Protein AF-A0A957Q3T1-F1 (afdb_monomer_lite)

Radius of gyration: 17.8 Å; chains: 1; bounding box: 29×52×40 Å

Secondary structure (DSSP, 8-state):
--HHHHHHHHHHHHTT--EE-TTT--EESS--SB-TTT-SBP-PPP--TT-----------PPP----------

Structure (mmCIF, N/CA/C/O backbone):
data_AF-A0A957Q3T1-F1
#
_entry.id   AF-A0A957Q3T1-F1
#
loop_
_atom_site.group_PDB
_atom_site.id
_atom_site.type_symbol
_atom_site.label_atom_id
_atom_site.label_alt_id
_atom_site.label_comp_id
_atom_site.label_asym_id
_atom_site.label_entity_id
_atom_site.label_seq_id
_atom_site.pdbx_PDB_ins_code
_atom_site.Cartn_x
_atom_site.Cartn_y
_atom_site.Cartn_z
_atom_site.occupancy
_atom_site.B_iso_or_equiv
_atom_site.auth_seq_id
_atom_site.auth_comp_id
_atom_site.auth_asym_id
_atom_site.auth_atom_id
_atom_site.pdbx_PDB_model_num
ATOM 1 N N . MET A 1 1 ? 6.013 3.796 22.127 1.00 65.19 1 MET A N 1
ATOM 2 C CA . MET A 1 1 ? 4.965 4.756 21.699 1.00 65.19 1 MET A CA 1
ATOM 3 C C . MET A 1 1 ? 4.126 4.143 20.580 1.00 65.19 1 MET A C 1
ATOM 5 O O . MET A 1 1 ? 4.633 3.998 19.477 1.00 65.19 1 MET A O 1
ATOM 9 N N . ALA A 1 2 ? 2.874 3.755 20.844 1.00 81.31 2 ALA A N 1
ATOM 10 C CA . ALA A 1 2 ? 2.016 3.079 19.856 1.00 81.31 2 ALA A CA 1
ATOM 11 C C . ALA A 1 2 ? 1.141 4.038 19.019 1.00 81.31 2 ALA A C 1
ATOM 13 O O . ALA A 1 2 ? 0.846 3.754 17.859 1.00 81.31 2 ALA A O 1
ATOM 14 N N . VAL A 1 3 ? 0.767 5.196 19.581 1.00 89.44 3 VAL A N 1
ATOM 15 C CA . VAL A 1 3 ? -0.227 6.117 18.994 1.00 89.44 3 VAL A CA 1
ATOM 16 C C . VAL A 1 3 ? 0.178 6.662 17.611 1.00 89.44 3 VAL A C 1
ATOM 18 O O . VAL A 1 3 ? -0.633 6.562 16.689 1.00 89.44 3 VAL A O 1
ATOM 21 N N . PRO A 1 4 ? 1.420 7.143 17.378 1.00 91.19 4 PRO A N 1
ATOM 22 C CA . PRO A 1 4 ? 1.804 7.655 16.058 1.00 91.19 4 PRO A CA 1
ATOM 23 C C . PRO A 1 4 ? 1.862 6.572 14.970 1.00 91.19 4 PRO A C 1
ATOM 25 O O . PRO A 1 4 ? 1.625 6.857 13.798 1.00 91.19 4 PRO A O 1
ATOM 28 N N . ASN A 1 5 ? 2.177 5.327 15.339 1.00 86.94 5 ASN A N 1
ATOM 29 C CA . ASN A 1 5 ? 2.187 4.202 14.399 1.00 86.94 5 ASN A CA 1
ATOM 30 C C . ASN A 1 5 ? 0.768 3.813 13.987 1.00 86.94 5 ASN A C 1
ATOM 32 O O . ASN A 1 5 ? 0.518 3.569 12.806 1.00 86.94 5 ASN A O 1
ATOM 36 N N . LEU A 1 6 ? -0.163 3.796 14.945 1.00 89.56 6 LEU A N 1
ATOM 37 C CA . LEU A 1 6 ? -1.567 3.530 14.662 1.00 89.56 6 LEU A CA 1
ATOM 38 C C . LEU A 1 6 ? -2.142 4.592 13.722 1.00 89.56 6 LEU A C 1
ATOM 40 O O . LEU A 1 6 ? -2.762 4.234 12.730 1.00 89.56 6 LEU A O 1
ATOM 44 N N . TRP A 1 7 ? -1.878 5.878 13.980 1.00 89.38 7 TRP A N 1
ATOM 45 C CA . TRP A 1 7 ? -2.391 6.965 13.143 1.00 89.38 7 TRP A CA 1
ATOM 46 C C . TRP A 1 7 ? -1.916 6.862 11.686 1.00 89.38 7 TRP A C 1
ATOM 48 O O . TRP A 1 7 ? -2.736 6.912 10.775 1.00 89.38 7 TRP A O 1
ATOM 58 N N . ARG A 1 8 ? -0.617 6.613 11.461 1.00 87.62 8 ARG A N 1
ATOM 59 C CA . ARG A 1 8 ? -0.050 6.478 10.105 1.00 87.62 8 ARG A CA 1
ATOM 60 C C . ARG A 1 8 ? -0.556 5.254 9.339 1.00 87.62 8 ARG A C 1
ATOM 62 O O . ARG A 1 8 ? -0.659 5.306 8.121 1.00 87.62 8 ARG A O 1
ATOM 69 N N . THR A 1 9 ? -0.841 4.150 10.030 1.00 85.94 9 THR A N 1
ATOM 70 C CA . THR A 1 9 ? -1.218 2.871 9.391 1.00 85.94 9 THR A CA 1
ATOM 71 C C . THR A 1 9 ? -2.724 2.611 9.374 1.00 85.94 9 THR A C 1
ATOM 73 O O . THR A 1 9 ? -3.158 1.626 8.779 1.00 85.94 9 THR A O 1
ATOM 76 N N . LYS A 1 10 ? -3.528 3.483 9.999 1.00 88.12 10 LYS A N 1
ATOM 77 C CA . LYS A 1 10 ? -4.982 3.325 10.148 1.00 88.12 10 LYS A CA 1
ATOM 78 C C . LYS A 1 10 ? -5.683 3.124 8.806 1.00 88.12 10 LYS A C 1
ATOM 80 O O . LYS A 1 10 ? -6.387 2.135 8.641 1.00 88.12 10 LYS A O 1
ATOM 85 N N . GLU A 1 11 ? -5.458 4.028 7.853 1.00 83.88 11 GLU A N 1
ATOM 86 C CA . GLU A 1 11 ? -6.105 3.988 6.533 1.00 83.88 11 GLU A CA 1
ATOM 87 C C . GLU A 1 11 ? -5.748 2.710 5.768 1.00 83.88 11 GLU A C 1
ATOM 89 O O . GLU A 1 11 ? -6.632 1.999 5.298 1.00 83.88 11 GLU A O 1
ATOM 94 N N . GLN A 1 12 ? -4.459 2.361 5.727 1.00 81.12 12 GLN A N 1
ATOM 95 C CA . GLN A 1 12 ? -3.979 1.161 5.039 1.00 81.12 12 GLN A CA 1
ATOM 96 C C . GLN A 1 12 ? -4.567 -0.118 5.638 1.00 81.12 12 GLN A C 1
ATOM 98 O O . GLN A 1 12 ? -4.974 -1.009 4.901 1.00 81.12 12 GLN A O 1
ATOM 103 N N . ARG A 1 13 ? -4.654 -0.205 6.971 1.00 85.62 13 ARG A N 1
ATOM 104 C CA . ARG A 1 13 ? -5.194 -1.379 7.669 1.00 85.62 13 ARG A CA 1
ATOM 105 C C . ARG A 1 13 ? -6.705 -1.505 7.524 1.00 85.62 13 ARG A C 1
ATOM 107 O O . ARG A 1 13 ? -7.192 -2.605 7.305 1.00 85.62 13 ARG A O 1
ATOM 114 N N . TYR A 1 14 ? -7.443 -0.405 7.656 1.00 87.50 14 TYR A N 1
ATOM 115 C CA . TYR A 1 14 ? -8.910 -0.440 7.658 1.00 87.50 14 TYR A CA 1
ATOM 116 C C . TYR A 1 14 ? -9.519 -0.479 6.259 1.00 87.50 14 TYR A C 1
ATOM 118 O O . TYR A 1 14 ? -10.640 -0.948 6.105 1.00 87.50 14 TYR A O 1
ATOM 126 N N . ARG A 1 15 ? -8.786 -0.024 5.241 1.00 84.31 15 ARG A N 1
ATOM 127 C CA . ARG A 1 15 ? -9.208 -0.090 3.836 1.00 84.31 15 ARG A CA 1
ATOM 128 C C . ARG A 1 15 ? -8.446 -1.148 3.034 1.00 84.31 15 ARG A C 1
ATOM 130 O O . ARG A 1 15 ? -8.555 -1.149 1.817 1.00 84.31 15 ARG A O 1
ATOM 137 N N . LEU A 1 16 ? -7.650 -1.996 3.701 1.00 83.75 16 LEU A N 1
ATOM 138 C CA . LEU A 1 16 ? -6.800 -3.021 3.076 1.00 83.75 16 LEU A CA 1
ATOM 139 C C . LEU A 1 16 ? -5.993 -2.481 1.879 1.00 83.75 16 LEU A C 1
ATOM 141 O O . LEU A 1 16 ? -5.884 -3.124 0.839 1.00 83.75 16 LEU A O 1
ATOM 145 N N . GLN A 1 17 ? -5.430 -1.276 2.014 1.00 83.19 17 GLN A N 1
ATOM 146 C CA . GLN A 1 17 ? -4.706 -0.626 0.918 1.00 83.19 17 GLN A CA 1
ATOM 147 C C . GLN A 1 17 ? -3.361 -1.321 0.727 1.00 83.19 17 GLN A C 1
ATOM 149 O O . GLN A 1 17 ? -2.433 -1.091 1.503 1.00 83.19 17 GLN A O 1
ATOM 154 N N . GLY A 1 18 ? -3.272 -2.190 -0.274 1.00 82.75 18 GLY A N 1
ATOM 155 C CA . GLY A 1 18 ? -2.023 -2.769 -0.761 1.00 82.75 18 GLY A CA 1
ATOM 156 C C . GLY A 1 18 ? -1.475 -2.029 -1.981 1.00 82.75 18 GLY A C 1
ATOM 157 O O . GLY A 1 18 ? -2.048 -1.045 -2.439 1.00 82.75 18 GLY A O 1
ATOM 158 N N . ASP A 1 19 ? -0.361 -2.528 -2.504 1.00 82.25 19 ASP A N 1
ATOM 159 C CA . ASP A 1 19 ? 0.242 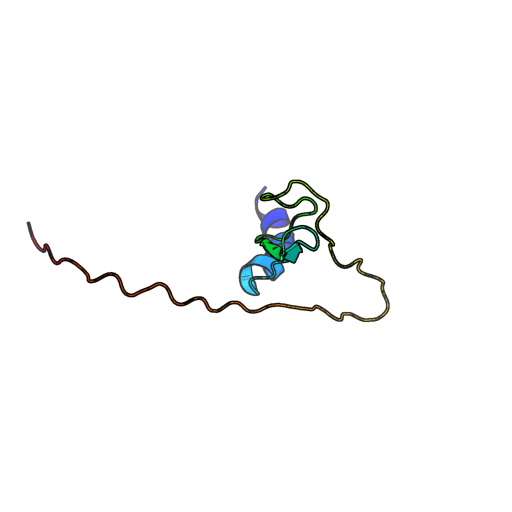-2.102 -3.770 1.00 82.25 19 ASP A CA 1
ATOM 160 C C . ASP A 1 19 ? 0.483 -3.331 -4.662 1.00 82.25 19 ASP A C 1
ATOM 162 O O . ASP A 1 19 ? 0.587 -4.450 -4.157 1.00 82.25 19 ASP A O 1
ATOM 166 N N . VAL A 1 20 ? 0.584 -3.156 -5.977 1.00 83.25 20 VAL A N 1
ATOM 167 C CA . VAL A 1 20 ? 0.918 -4.235 -6.918 1.00 83.25 20 VAL A CA 1
ATOM 168 C C . VAL A 1 20 ? 2.303 -3.972 -7.483 1.00 83.25 20 VAL A C 1
ATOM 170 O O . VAL A 1 20 ? 2.581 -2.915 -8.042 1.00 83.25 20 VAL A O 1
ATOM 173 N N . CYS A 1 21 ? 3.202 -4.948 -7.355 1.00 83.44 21 CYS A N 1
ATOM 174 C CA . CYS A 1 21 ? 4.555 -4.785 -7.868 1.00 83.44 21 CYS A CA 1
ATOM 175 C C . CYS A 1 21 ? 4.555 -4.706 -9.406 1.00 83.44 21 CYS A C 1
ATOM 177 O O . CYS A 1 21 ? 4.153 -5.679 -10.042 1.00 83.44 21 CYS A O 1
ATOM 179 N N . PRO A 1 22 ? 5.109 -3.653 -10.035 1.00 83.19 22 PRO A N 1
ATOM 180 C CA . PRO A 1 22 ? 5.186 -3.583 -11.497 1.00 83.19 22 PRO A CA 1
ATOM 181 C C . PRO A 1 22 ? 6.154 -4.616 -12.097 1.00 83.19 22 PRO A C 1
ATOM 183 O O . PRO A 1 22 ? 6.027 -4.971 -13.262 1.00 83.19 22 PRO A O 1
ATOM 186 N N . ALA A 1 23 ? 7.121 -5.109 -11.314 1.00 85.62 23 ALA A N 1
ATOM 187 C CA . ALA A 1 23 ? 8.142 -6.040 -11.793 1.00 85.62 23 ALA A CA 1
ATOM 188 C C . ALA A 1 23 ? 7.701 -7.511 -11.759 1.00 85.62 23 ALA A C 1
ATOM 190 O O . ALA A 1 23 ? 8.120 -8.293 -12.603 1.00 85.62 23 ALA A O 1
ATOM 191 N N . CYS A 1 24 ? 6.892 -7.909 -10.771 1.00 87.88 24 CYS A N 1
ATOM 192 C CA . CYS A 1 24 ? 6.475 -9.308 -10.610 1.00 87.88 24 CYS A CA 1
ATOM 193 C C . CYS A 1 24 ? 4.961 -9.503 -10.512 1.00 87.88 24 CYS A C 1
ATOM 195 O O . CYS A 1 24 ? 4.518 -10.624 -10.288 1.00 87.88 24 CYS A O 1
ATOM 197 N N . SER A 1 25 ? 4.164 -8.439 -10.644 1.00 86.25 25 SER A N 1
ATOM 198 C CA . SER A 1 25 ? 2.695 -8.437 -10.530 1.00 86.25 25 SER A CA 1
ATOM 199 C C . SER A 1 25 ? 2.115 -8.994 -9.221 1.00 86.25 25 SER A C 1
ATOM 201 O O . SER A 1 25 ? 0.901 -9.062 -9.072 1.00 86.25 25 SER A O 1
ATOM 203 N N . ASN A 1 26 ? 2.957 -9.341 -8.241 1.00 84.88 26 ASN A N 1
ATOM 204 C CA . ASN A 1 26 ? 2.500 -9.800 -6.935 1.00 84.88 26 ASN A CA 1
ATOM 205 C C . ASN A 1 26 ? 1.908 -8.640 -6.131 1.00 84.88 26 ASN A C 1
ATOM 207 O O . ASN A 1 26 ? 2.455 -7.530 -6.106 1.00 84.88 26 ASN A O 1
ATOM 211 N N . THR A 1 27 ? 0.824 -8.932 -5.423 1.00 83.44 27 THR A N 1
ATOM 212 C CA . THR A 1 27 ? 0.190 -8.028 -4.464 1.00 83.44 27 THR A CA 1
ATOM 213 C C . THR A 1 27 ? 1.034 -7.901 -3.197 1.00 83.44 27 THR A C 1
ATOM 215 O O . THR A 1 27 ? 1.515 -8.893 -2.654 1.00 83.44 27 THR A O 1
ATOM 218 N N . ILE A 1 28 ? 1.189 -6.680 -2.695 1.00 84.38 28 ILE A N 1
ATOM 219 C CA . ILE A 1 28 ? 1.994 -6.339 -1.525 1.00 84.38 28 ILE A CA 1
ATOM 220 C C . ILE A 1 28 ? 1.088 -5.675 -0.487 1.00 84.38 28 ILE A C 1
ATOM 222 O O . ILE A 1 28 ? 0.585 -4.573 -0.698 1.00 84.38 28 ILE A O 1
ATOM 226 N N . PHE A 1 29 ? 0.937 -6.311 0.674 1.00 86.75 29 PHE A N 1
ATOM 227 C CA . PHE A 1 29 ? 0.265 -5.726 1.831 1.00 86.75 29 PHE A CA 1
ATOM 228 C C . PHE A 1 29 ? 1.080 -5.970 3.114 1.00 86.75 29 PHE A C 1
ATOM 230 O O . PHE A 1 29 ? 1.497 -7.106 3.354 1.00 86.75 29 PHE A O 1
ATOM 237 N N . PRO A 1 30 ? 1.315 -4.950 3.969 1.00 84.88 30 PRO A N 1
ATOM 238 C CA . PRO A 1 30 ? 1.061 -3.512 3.774 1.00 84.88 30 PRO A CA 1
ATOM 239 C C . PRO A 1 30 ? 1.888 -2.916 2.619 1.00 84.88 30 PRO A C 1
ATOM 241 O O . PRO A 1 30 ? 2.872 -3.538 2.214 1.00 84.88 30 PRO A O 1
ATOM 244 N N . PRO A 1 31 ? 1.556 -1.717 2.110 1.00 83.44 31 PRO A N 1
ATOM 245 C CA . PRO A 1 31 ? 2.262 -1.126 0.981 1.00 83.44 31 PRO A CA 1
ATOM 246 C C . PRO A 1 31 ? 3.680 -0.735 1.416 1.00 83.44 31 PRO A C 1
ATOM 248 O O . PRO A 1 31 ? 3.890 -0.086 2.446 1.00 83.44 31 PRO A O 1
ATOM 251 N N . LYS A 1 32 ? 4.679 -1.168 0.645 1.00 82.62 32 LYS A N 1
ATOM 252 C CA . LYS A 1 32 ? 6.110 -0.985 0.935 1.00 82.62 32 LYS A CA 1
ATOM 253 C C . LYS A 1 32 ? 6.806 -0.391 -0.282 1.00 82.62 32 LYS A C 1
ATOM 255 O O . LYS A 1 32 ? 6.406 -0.661 -1.400 1.00 82.62 32 LYS A O 1
ATOM 260 N N . ARG A 1 33 ? 7.898 0.356 -0.069 1.00 81.88 33 ARG A N 1
ATOM 261 C CA . ARG A 1 33 ? 8.753 0.899 -1.154 1.00 81.88 33 ARG A CA 1
ATOM 262 C C . ARG A 1 33 ? 9.499 -0.193 -1.928 1.00 81.88 33 ARG A C 1
ATOM 264 O O . ARG A 1 33 ? 9.871 0.018 -3.075 1.00 81.88 33 ARG A O 1
ATOM 271 N N . VAL A 1 34 ? 9.739 -1.339 -1.295 1.00 86.38 34 VAL A N 1
ATOM 272 C CA . VAL A 1 34 ? 10.492 -2.463 -1.860 1.00 86.38 34 VAL A CA 1
ATOM 273 C C . VAL A 1 34 ? 9.613 -3.702 -1.812 1.00 86.38 34 VAL A C 1
ATOM 275 O O . VAL A 1 34 ? 9.052 -4.025 -0.760 1.00 86.38 34 VAL A O 1
ATOM 278 N N . CYS A 1 35 ? 9.489 -4.387 -2.948 1.00 86.88 35 CYS A N 1
ATOM 279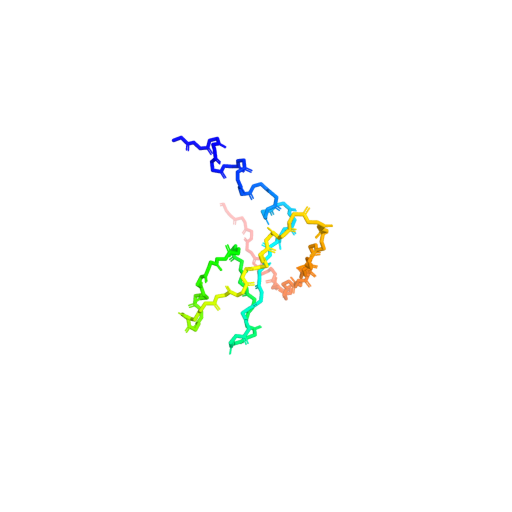 C CA . CYS A 1 35 ? 8.713 -5.615 -3.033 1.00 86.88 35 CYS A CA 1
ATOM 280 C C . CYS A 1 35 ? 9.403 -6.747 -2.247 1.00 86.88 35 CYS A C 1
ATOM 282 O O . CYS A 1 35 ? 10.573 -7.019 -2.508 1.00 86.88 35 CYS A O 1
ATOM 284 N N . PRO A 1 36 ? 8.704 -7.459 -1.343 1.00 87.25 36 PRO A N 1
ATOM 285 C CA . PRO A 1 36 ? 9.283 -8.593 -0.620 1.00 87.25 36 PRO A CA 1
ATOM 286 C C . PRO A 1 36 ? 9.510 -9.831 -1.502 1.00 87.25 36 PRO A C 1
ATOM 288 O O . PRO A 1 36 ? 10.269 -10.713 -1.121 1.00 87.25 36 PRO A O 1
ATOM 291 N N . HIS A 1 37 ? 8.861 -9.915 -2.668 1.00 88.88 37 HIS A N 1
ATOM 292 C CA . HIS A 1 37 ? 8.980 -11.071 -3.558 1.00 88.88 37 HIS A CA 1
ATOM 293 C C . HIS A 1 37 ? 10.177 -10.951 -4.499 1.00 88.88 37 HIS A C 1
ATOM 295 O O . HIS A 1 37 ? 10.950 -11.891 -4.643 1.00 88.88 37 HIS A O 1
ATOM 301 N N . CYS A 1 38 ? 10.345 -9.791 -5.139 1.00 88.81 38 CYS A N 1
ATOM 302 C CA . CYS A 1 38 ? 11.380 -9.595 -6.152 1.00 88.81 38 CYS A CA 1
ATOM 303 C C . CYS A 1 38 ? 12.465 -8.590 -5.753 1.00 88.81 38 CYS A C 1
ATOM 305 O O . CYS A 1 38 ? 13.407 -8.422 -6.516 1.00 88.81 38 CYS A O 1
ATOM 307 N N . HIS A 1 39 ? 12.356 -7.914 -4.604 1.00 87.00 39 HIS A N 1
ATOM 308 C CA . HIS A 1 39 ? 13.323 -6.919 -4.109 1.00 87.00 39 HIS A CA 1
ATOM 309 C C . HIS A 1 39 ? 13.553 -5.707 -5.032 1.00 87.00 39 HIS A C 1
ATOM 311 O O . HIS A 1 39 ? 14.445 -4.899 -4.786 1.00 87.00 39 HIS A O 1
ATOM 317 N N . HIS A 1 40 ? 12.718 -5.537 -6.060 1.00 80.88 40 HIS A N 1
ATOM 318 C CA . HIS A 1 40 ? 12.708 -4.349 -6.909 1.00 80.88 40 HIS A CA 1
ATOM 319 C C . HIS A 1 40 ? 11.830 -3.252 -6.290 1.00 80.88 40 HIS A C 1
ATOM 321 O O . HIS A 1 40 ? 10.992 -3.515 -5.415 1.00 80.88 40 HIS A O 1
ATOM 327 N N . GLY A 1 41 ? 12.025 -2.012 -6.745 1.00 72.88 41 GLY A N 1
ATOM 328 C CA . GLY A 1 41 ? 11.208 -0.876 -6.326 1.00 72.88 41 GLY A CA 1
ATOM 329 C C . GLY A 1 41 ? 9.733 -1.125 -6.634 1.00 72.88 41 GLY A C 1
ATOM 330 O O . GLY A 1 41 ? 9.368 -1.391 -7.778 1.00 72.88 41 GLY A O 1
ATOM 331 N N . ALA A 1 42 ? 8.889 -1.059 -5.607 1.00 62.66 42 ALA A N 1
ATOM 332 C CA . ALA A 1 42 ? 7.448 -1.009 -5.796 1.00 62.66 42 ALA A CA 1
ATOM 333 C C . ALA A 1 42 ? 7.069 0.429 -6.172 1.00 62.66 42 ALA A C 1
ATOM 335 O O . ALA A 1 42 ? 7.575 1.391 -5.577 1.00 62.66 42 ALA A O 1
ATOM 336 N N . ALA A 1 43 ? 6.229 0.576 -7.195 1.00 60.03 43 ALA A N 1
ATOM 337 C CA . ALA A 1 43 ? 5.766 1.872 -7.656 1.00 60.03 43 ALA A CA 1
ATOM 338 C C . ALA A 1 43 ? 4.740 2.416 -6.663 1.00 60.03 43 ALA A C 1
ATOM 340 O O . ALA A 1 43 ? 3.542 2.299 -6.864 1.00 60.03 43 ALA A O 1
ATOM 341 N N . ILE A 1 44 ? 5.211 3.053 -5.595 1.00 57.28 44 ILE A N 1
ATOM 342 C CA . ILE A 1 44 ? 4.301 3.823 -4.752 1.00 57.28 44 ILE A CA 1
ATOM 343 C C . ILE A 1 44 ? 3.796 4.986 -5.600 1.00 57.28 44 ILE A C 1
ATOM 345 O O . ILE A 1 44 ? 4.639 5.757 -6.077 1.00 57.28 44 ILE A O 1
ATOM 349 N N . PRO A 1 45 ? 2.473 5.148 -5.777 1.00 54.53 45 PRO A N 1
ATOM 350 C CA . PRO A 1 45 ? 1.949 6.302 -6.483 1.00 54.53 45 PRO A CA 1
ATOM 351 C C . PRO A 1 45 ? 2.481 7.557 -5.788 1.00 54.53 45 PRO A C 1
ATOM 353 O O . PRO A 1 45 ? 2.310 7.746 -4.579 1.00 54.53 45 PRO A O 1
ATOM 356 N N . ALA A 1 46 ? 3.224 8.376 -6.533 1.00 47.97 46 ALA A N 1
ATOM 357 C CA . ALA A 1 46 ? 3.665 9.669 -6.047 1.00 47.97 46 ALA A CA 1
ATOM 358 C C . ALA A 1 46 ? 2.406 10.492 -5.768 1.00 47.97 46 ALA A C 1
ATOM 360 O O . ALA A 1 46 ? 1.585 10.689 -6.659 1.00 47.97 46 ALA A O 1
ATOM 361 N N . VAL A 1 47 ? 2.240 10.943 -4.526 1.00 47.66 47 VAL A N 1
ATOM 362 C CA . VAL A 1 47 ? 1.200 11.914 -4.186 1.00 47.66 47 VAL A CA 1
ATOM 363 C C . VAL A 1 47 ? 1.636 13.241 -4.806 1.00 47.66 47 VAL A C 1
ATOM 365 O O . VAL A 1 47 ? 2.391 13.994 -4.199 1.00 47.66 47 VAL A O 1
ATOM 368 N N . THR A 1 48 ? 1.254 13.475 -6.059 1.00 41.88 48 THR A N 1
ATOM 369 C CA . THR A 1 48 ? 1.255 14.807 -6.666 1.00 41.88 48 THR A CA 1
ATOM 370 C C . THR A 1 48 ? -0.028 15.504 -6.230 1.00 41.88 48 THR A C 1
ATOM 372 O O . THR A 1 48 ? -1.103 14.914 -6.326 1.00 41.88 48 THR A O 1
ATOM 375 N N . ASP A 1 49 ? 0.101 16.725 -5.721 1.00 52.19 49 ASP A N 1
ATOM 376 C CA . ASP A 1 49 ? -0.879 17.468 -4.909 1.00 52.19 49 ASP A CA 1
ATOM 377 C C . ASP A 1 49 ? -2.228 17.801 -5.591 1.00 52.19 49 ASP A C 1
ATOM 379 O O . ASP A 1 49 ? -3.102 18.391 -4.970 1.00 52.19 49 ASP A O 1
ATOM 383 N N . ASP A 1 50 ? -2.479 17.377 -6.834 1.00 50.19 50 ASP A N 1
ATOM 384 C CA . ASP A 1 50 ? -3.563 17.980 -7.629 1.00 50.19 50 ASP A CA 1
ATOM 385 C C . ASP A 1 50 ? -4.740 17.049 -7.987 1.00 50.19 50 ASP A C 1
ATOM 387 O O . ASP A 1 50 ? -5.738 17.502 -8.554 1.00 50.19 50 ASP A O 1
ATOM 391 N N . ARG A 1 51 ? -4.700 15.752 -7.644 1.00 45.31 51 ARG A N 1
ATOM 392 C CA . ARG A 1 51 ? -5.877 14.860 -7.742 1.00 45.31 51 ARG A CA 1
ATOM 393 C C . ARG A 1 51 ? -5.650 13.560 -6.970 1.00 45.31 51 ARG A C 1
ATOM 395 O O . ARG A 1 51 ? -4.758 12.784 -7.296 1.00 45.31 51 ARG A O 1
ATOM 402 N N . GLN A 1 52 ? -6.465 13.298 -5.953 1.00 45.53 52 GLN A N 1
ATOM 403 C CA . GLN A 1 52 ? -6.421 12.051 -5.184 1.00 45.53 52 GLN A CA 1
ATOM 404 C C . GLN A 1 52 ? -7.119 10.910 -5.939 1.00 45.53 52 GLN A C 1
ATO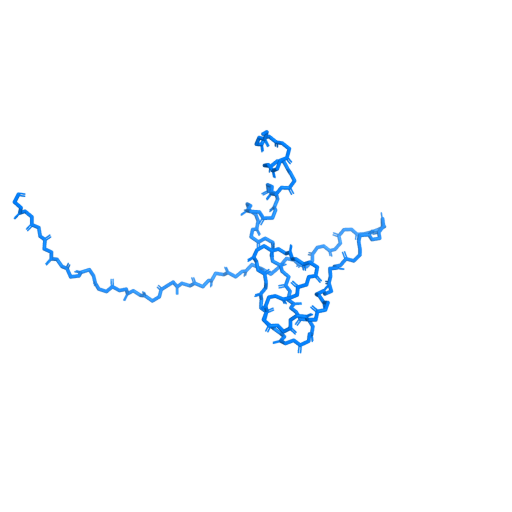M 406 O O . GLN A 1 52 ? -8.203 10.487 -5.550 1.00 45.53 52 GLN A O 1
ATOM 411 N N . ASP A 1 53 ? -6.487 10.386 -6.987 1.00 43.75 53 ASP A N 1
ATOM 412 C CA . ASP A 1 53 ? -6.935 9.144 -7.622 1.00 43.75 53 ASP A CA 1
ATOM 413 C C . ASP A 1 53 ? -6.213 7.971 -6.949 1.00 43.75 53 ASP A C 1
ATOM 415 O O . ASP A 1 53 ? -5.171 7.481 -7.383 1.00 43.75 53 ASP A O 1
ATOM 419 N N . TYR A 1 54 ? -6.747 7.548 -5.808 1.00 51.47 54 TYR A N 1
ATOM 420 C CA . TYR A 1 54 ? -6.330 6.309 -5.175 1.00 51.47 54 TYR A CA 1
ATOM 421 C C . TYR A 1 54 ? -6.856 5.120 -5.992 1.00 51.47 54 TYR A C 1
ATOM 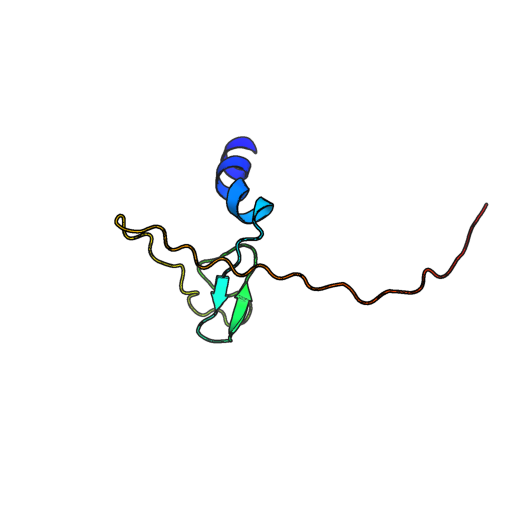423 O O . TYR A 1 54 ? -8.056 4.870 -6.062 1.00 51.47 54 TYR A O 1
ATOM 431 N N . ALA A 1 55 ? -5.972 4.341 -6.607 1.00 48.62 55 ALA A N 1
ATOM 432 C CA . ALA A 1 55 ? -6.352 3.040 -7.146 1.00 48.62 55 ALA A CA 1
ATOM 433 C C . ALA A 1 55 ? -6.326 2.017 -5.998 1.00 48.62 55 ALA A C 1
ATOM 435 O O . ALA A 1 55 ? -5.303 1.391 -5.733 1.00 48.62 55 ALA A O 1
ATOM 436 N N . TYR A 1 56 ? -7.429 1.891 -5.256 1.00 52.69 56 TYR A N 1
ATOM 437 C CA . TYR A 1 56 ? -7.564 0.826 -4.259 1.00 52.69 56 TYR A CA 1
ATOM 438 C C . TYR A 1 56 ? -8.045 -0.458 -4.937 1.00 52.69 56 TYR A C 1
ATOM 440 O O . TYR A 1 56 ? -9.113 -0.484 -5.546 1.00 52.69 56 TYR A O 1
ATOM 448 N N . VAL A 1 57 ? -7.272 -1.536 -4.800 1.00 55.50 57 VAL A N 1
ATOM 449 C CA . VAL A 1 57 ? -7.702 -2.886 -5.178 1.00 55.50 57 VAL A CA 1
ATOM 450 C C . VAL A 1 57 ? -8.280 -3.554 -3.933 1.00 55.50 57 VAL A C 1
ATOM 452 O O . VAL A 1 57 ? -7.546 -3.913 -3.016 1.00 55.50 57 VAL A O 1
ATOM 455 N N . MET A 1 58 ? -9.605 -3.694 -3.885 1.00 55.81 58 MET A N 1
ATOM 456 C CA . MET A 1 58 ? -10.285 -4.476 -2.851 1.00 55.81 58 MET A CA 1
ATOM 457 C C . MET A 1 58 ? -10.220 -5.957 -3.237 1.00 55.81 58 MET A C 1
ATOM 459 O O . MET A 1 58 ? -10.907 -6.379 -4.164 1.00 55.81 58 MET A O 1
ATOM 463 N N . LEU A 1 59 ? -9.404 -6.748 -2.540 1.00 58.22 59 LEU A N 1
ATOM 464 C CA . LEU A 1 59 ? -9.371 -8.204 -2.695 1.00 58.22 59 LEU A CA 1
ATOM 465 C C . LEU A 1 59 ? -10.240 -8.861 -1.614 1.00 58.22 59 LEU A C 1
ATOM 467 O O . LEU A 1 59 ? -9.895 -8.841 -0.434 1.00 58.22 59 LEU A O 1
ATOM 471 N N . PHE A 1 60 ? -11.368 -9.447 -2.022 1.00 55.81 60 PHE A N 1
ATOM 472 C CA . PHE A 1 60 ? -12.062 -10.484 -1.255 1.00 55.81 60 PHE A CA 1
ATOM 473 C C . PHE A 1 60 ? -11.567 -11.832 -1.772 1.00 55.81 60 PHE A C 1
ATOM 475 O O . PHE A 1 60 ? -12.015 -12.289 -2.820 1.00 55.81 60 PHE A O 1
ATOM 482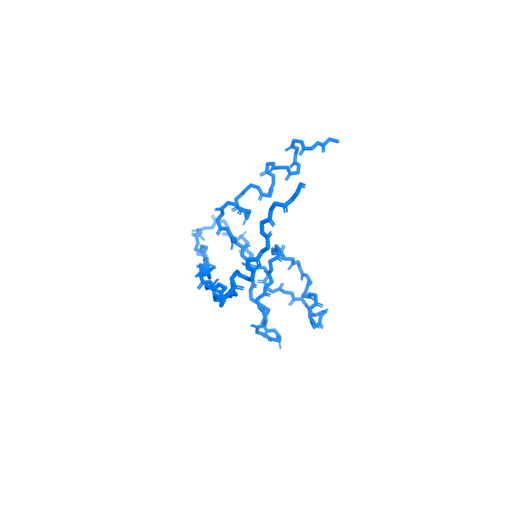 N N . GLU A 1 61 ? -10.654 -12.472 -1.051 1.00 62.06 61 GLU A N 1
ATOM 483 C CA . GLU A 1 61 ? -10.327 -13.873 -1.303 1.00 62.06 61 GLU A CA 1
ATOM 484 C C . GLU A 1 61 ? -10.988 -14.709 -0.207 1.00 62.06 61 GLU A C 1
ATOM 486 O O . GLU A 1 61 ? -10.651 -14.594 0.972 1.00 62.06 61 GLU A O 1
ATOM 491 N N . MET A 1 62 ? -12.020 -15.475 -0.579 1.00 51.75 62 MET A N 1
ATOM 492 C CA . MET A 1 62 ? -12.695 -16.377 0.353 1.00 51.75 62 MET A CA 1
ATOM 493 C C . MET A 1 62 ? -11.747 -17.534 0.682 1.00 51.75 62 MET A C 1
ATOM 495 O O . MET A 1 62 ? -11.319 -18.231 -0.241 1.00 51.75 62 MET A O 1
ATOM 499 N N . PRO A 1 63 ? -11.421 -17.781 1.963 1.00 58.28 63 PRO A N 1
ATOM 500 C CA . PRO A 1 63 ? -10.676 -18.976 2.312 1.00 58.28 63 PRO A CA 1
ATOM 501 C C . PRO A 1 63 ? -11.527 -20.203 1.967 1.00 58.28 63 PRO A C 1
ATOM 503 O O . PRO A 1 63 ? -12.715 -20.252 2.292 1.00 58.28 63 PRO A O 1
ATOM 506 N N . GLN A 1 64 ? -10.922 -21.188 1.299 1.00 66.25 64 GLN A N 1
ATOM 507 C CA . GLN A 1 64 ? -11.553 -22.491 1.087 1.00 66.25 64 GLN A CA 1
ATOM 508 C C . GLN A 1 64 ? -12.051 -23.068 2.421 1.00 66.25 64 GLN A C 1
ATOM 510 O O . GLN A 1 64 ? -11.327 -23.049 3.418 1.00 66.25 64 GLN A O 1
ATOM 515 N N . VAL A 1 65 ? -13.299 -23.550 2.429 1.00 66.12 65 VAL A N 1
ATOM 516 C CA . VAL A 1 65 ? -13.949 -24.141 3.604 1.00 66.12 65 VAL A CA 1
ATOM 517 C C . VAL A 1 65 ? -13.128 -25.347 4.046 1.00 66.12 65 VAL A C 1
ATOM 519 O O . VAL A 1 65 ? -13.106 -26.375 3.376 1.00 66.12 65 VAL A O 1
ATOM 522 N N . THR A 1 66 ? -12.426 -25.220 5.165 1.00 64.44 66 THR A N 1
ATOM 523 C CA . THR A 1 66 ? -11.835 -26.365 5.852 1.00 64.44 66 THR A CA 1
ATOM 524 C C . THR A 1 66 ? -12.912 -26.984 6.728 1.00 64.44 66 THR A C 1
ATOM 526 O O . THR A 1 66 ? -13.391 -26.336 7.659 1.00 64.44 66 THR A O 1
ATOM 529 N N . GLU A 1 67 ? -13.302 -28.214 6.405 1.00 62.00 67 GLU A N 1
ATOM 530 C CA . GLU A 1 67 ? -14.212 -29.039 7.201 1.00 62.00 67 GLU A CA 1
ATOM 531 C C . GLU A 1 67 ? -13.735 -29.065 8.664 1.00 62.00 67 GLU A C 1
ATOM 533 O O . GLU A 1 67 ? -12.602 -29.462 8.951 1.00 62.00 67 GLU A O 1
ATOM 538 N N . LEU A 1 68 ? -14.582 -28.605 9.592 1.00 60.75 68 LEU A N 1
ATOM 539 C CA . LEU A 1 68 ? -14.308 -28.703 11.023 1.00 60.75 68 LEU A CA 1
ATOM 540 C C . LEU A 1 68 ? -14.367 -30.178 11.425 1.00 60.75 68 LEU A C 1
ATOM 542 O O . LEU A 1 68 ? -15.441 -30.715 11.692 1.00 60.75 68 LEU A O 1
ATOM 546 N N . SER A 1 69 ? -13.213 -30.837 11.501 1.00 61.47 69 SER A N 1
ATOM 547 C CA . SER A 1 69 ? -13.109 -32.115 12.197 1.00 61.47 69 SER A CA 1
ATOM 548 C C . SER A 1 69 ? -13.419 -31.894 13.677 1.00 61.47 69 SER A C 1
ATOM 550 O O . SER A 1 69 ? -12.638 -31.304 14.425 1.00 61.47 69 SER A O 1
ATOM 552 N N . ALA A 1 70 ? -14.615 -32.342 14.044 1.00 65.31 70 ALA A N 1
ATOM 553 C CA . ALA A 1 70 ? -15.168 -32.386 15.378 1.00 65.31 70 ALA A CA 1
ATOM 554 C C . ALA A 1 70 ? -14.301 -33.232 16.313 1.00 65.31 70 ALA A C 1
ATOM 556 O O . ALA A 1 70 ? -14.100 -34.413 16.044 1.00 65.31 70 ALA A O 1
ATOM 557 N N . VAL A 1 71 ? -13.875 -32.658 17.437 1.00 58.09 71 VAL A N 1
ATOM 558 C CA . VAL A 1 71 ? -13.639 -33.406 18.677 1.00 58.09 71 VAL A CA 1
ATOM 559 C C . VAL A 1 71 ? -14.047 -32.486 19.823 1.00 58.09 71 VAL A C 1
ATOM 561 O O . VAL A 1 71 ? -13.379 -31.490 20.098 1.00 58.09 71 VAL A O 1
ATOM 564 N N . GLY A 1 72 ? -15.215 -32.775 20.396 1.00 55.38 72 GLY A N 1
ATOM 565 C CA . GLY A 1 72 ? -15.687 -32.195 21.646 1.00 55.38 72 GLY A CA 1
ATOM 566 C C . GLY A 1 72 ? -15.167 -32.963 22.863 1.00 55.38 72 GLY A C 1
ATOM 567 O O . GLY A 1 72 ? -14.704 -34.091 22.719 1.00 55.38 72 GLY A O 1
ATOM 568 N N . ASP A 1 73 ? -15.303 -32.283 24.002 1.00 52.16 73 ASP A N 1
ATOM 569 C CA . ASP A 1 73 ? -15.389 -32.753 25.394 1.00 52.16 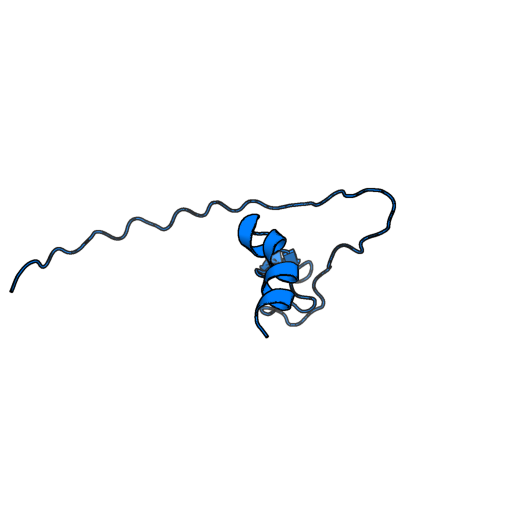73 ASP A CA 1
ATOM 570 C C . ASP A 1 73 ? -14.310 -33.702 25.952 1.00 52.16 73 ASP A C 1
ATOM 572 O O . ASP A 1 73 ? -14.283 -34.889 25.644 1.00 52.16 73 ASP A O 1
ATOM 576 N N . ASP A 1 74 ? -13.497 -33.159 26.870 1.00 47.50 74 ASP A N 1
ATOM 577 C CA . ASP A 1 74 ? -13.416 -33.591 28.283 1.00 47.50 74 ASP A CA 1
ATOM 578 C C . ASP A 1 74 ? -12.964 -32.410 29.173 1.00 47.50 74 ASP A C 1
ATOM 580 O O . ASP A 1 74 ? -12.002 -31.700 28.787 1.00 47.50 74 ASP A O 1
#

Foldseek 3Di:
DCVVVCVVCVCCVVLVAWAAAPVPRDIGPPHDQADPPPRDGGCDPPPDPPDPPDPGDDDDDDPDDDPPPDDDDD

pLDDT: mean 71.47, std 15.7, range [41.88, 91.19]

Sequence (74 aa):
MAVPNLWRTKEQRYRLQGDVCPACSNTIFPPKRVCPHCHHGAAIPAVTDDRQDYAYVMLFEMPQVTELSAVGDD

=== Feature glossary ===
Legend for the data blocks above and below:

— What the protein is —

The amino-acid sequence is the protein's primary structure: the linear order of residues from the N-terminus to the C-terminus, written in one-letter code. Everything else here — the 3D coordinates, the secondary structure, the domain annotations — is ultimately a consequence of this string.

Database cross-references. InterPro integrates a dozen domain/family signature databases into unified entries with residue-range hits. GO terms attach function/process/location labels with evidence codes. CATH codes position the fold in a four-level structural taxonomy. Organism is the NCBI-taxonomy species name.

— Where its atoms are —

The mmCIF block holds the 3D Cartesian coordinates of each backbone atom (N, Cα, C, O) in ångströms. mmCIF is the PDB's canonical archive format — a tagged-loop text representation of the atomic model.

The six renders are orthographic views along the three Cartesian axes in both directions. Representation (cartoon, sticks, or surface) and color scheme (sequence-rainbow or by-chain) vary across proteins so the training set covers all the common visualization conventions.

— Local backbone conformation —

Secondary structure is the local, repeating backbone conformation. DSSP classifies it into eight states by reading the hydrogen-bond network: three helix types (H, G, I), two β types (E, B), two non-regular types (T, S), and unstructured coil (-).

SS3 is a coarse helix/strand/coil call (letters a/b/c) made by the P-SEA algorithm from inter-Cα distances and dihedrals. It is less detailed than DSSP but needs only Cα positions.

Backbone dihedral angles. Every residue except chain termini has a φ (preceding-C → N → Cα → C) and a ψ (N → Cα → C → next-N). They are reported in degrees following the IUPAC sign convention. Secondary structure is essentially a statement about which (φ, ψ) basin each residue occupies.

— Global shape and packing —

The geometric summary reports three shape descriptors. Rg (radius of gyration) measures how spread out the Cα atoms are about their centre of mass; compact globular proteins have small Rg, elongated or unfolded ones large. Cα contacts (<8 Å, |i−j|>4) count long-range residue pairs in spatial proximity — high for tightly packed folds, near zero for rods or random coil. The bounding-box extents give the protein's footprint along x, y, z in Å.

Solvent accessibility: the surface area of each residue that a 1.4 Å water probe can touch, in Å². When only backbone atoms are present the absolute values are lower than full-atom SASA (side chains contribute most of the area) and are flagged as backbone-only.

Plot images: a contact map (which residues are close in 3D, as an N×N binary image), a Ramachandran scatter (backbone torsion angles, revealing secondary-structure composition at a glance), and — for AlphaFold structures — a PAE heatmap (pairwise prediction confidence).

— Structural neighborhood —

Foldseek's 3Di representation compresses backbone geometry into a per-residue letter drawn from a learned twenty-state alphabet. It captures the tertiary interaction pattern around each residue — which residues are packed against it in space, regardless of where they are in sequence.

Structural nearest neighbors (via Foldseek easy-search vs the PDB). Reported per hit: target PDB id, E-value, and alignment TM-score. A TM-score above ~0.5 is the conventional threshold for 'same fold'.

— Confidence and disorder —

pLDDT (predicted Local Distance Difference Test) is AlphaFold's per-residue confidence score, ranging from 0 to 100. Values above 90 indicate high confidence (typically well-packed cores); 70–90 is confident; 50–70 low confidence; below 50 usually means the region is disordered or the prediction is unreliable there. AlphaFold stores pLDDT in the mmCIF B-factor column.

For experimental (PDB) structures, the B-factor (temperature factor) quantifies the positional spread of each atom in the crystal — a combination of thermal vibration and static disorder — in units of Å². High B-factors mark flexible loops or poorly resolved regions; low B-factors mark the rigid, well-ordered core.

Predicted Aligned Error (PAE) is an AlphaFold confidence matrix: entry (i, j) is the expected error in the position of residue j, in ångströms, when the prediction is superimposed on the true structure at residue i. Low PAE within a block of residues means that block is internally rigid and well-predicted; high PAE between two blocks means their relative placement is uncertain even if each block individually is confident.